Protein AF-A0A379TV33-F1 (afdb_monomer)

Radius of gyration: 14.7 Å; Cα contacts (8 Å, |Δi|>4): 149; chains: 1; bounding box: 36×24×40 Å

Nearest PDB structures (foldseek):
  2pkw-assembly1_A  TM=9.749E-01  e=1.224E-17  Salmonella enterica subsp. enterica serovar Typhimurium str. LT2
  2oyr-assembly1_A  TM=9.971E-01  e=8.264E-17  Shigella flexneri 2a
  2pgx-assembly1_A  TM=9.815E-01  e=1.227E-16  Escherichia coli O157:H7
  2r6z-assembly1_A  TM=7.383E-01  e=6.553E-06  Neisseria gonorrhoeae
  2r6z-assembly1_B  TM=7.308E-01  e=1.760E-05  Neisseria gonorrhoeae

InterPro domains:
  IPR007536 Ribosomal RNA small subunit methyltransferase J [PF04445] (2-98)
  IPR007536 Ribosomal RNA small subunit methyltransferase J [PTHR36112] (1-99)
  IPR029063 S-adenosyl-L-methionine-dependent methyltransferase superfamily [G3DSA:3.40.50.150] (1-101)
  IPR029063 S-adenosyl-L-methionine-dependent methyltransferase superfamily [SSF53335] (2-98)

Foldseek 3Di:
DDPDDLLPCLLVDPPQAQEAEAEFAADDDDDPDDDDPVVVVVCVPPPGDPCQLSNPVSRQARHQFKYKYKAFPPDAPRVNDDDPDWADDVGIIIGMDGHHHD

Sequence (102 aa):
MIHASSLTALTDIIPRPQVVYLDPMFPHRQKSALVKKEMRVFQSLVGPDLDADGLLEPARQLATKRVVVKRPDYAPPLADVATPNAIVTKGHRFDIYPGTPE

Organism: Salmonella diarizonae (NCBI:txid59204)

Mean predicted aligned error: 5.25 Å

Structure (mmCIF, N/CA/C/O backbone):
data_AF-A0A379TV33-F1
#
_entry.id   AF-A0A379TV33-F1
#
loop_
_atom_site.group_PDB
_atom_site.id
_atom_site.type_symbol
_atom_site.label_atom_id
_atom_site.label_alt_id
_atom_site.label_comp_id
_atom_site.label_asym_id
_atom_site.label_entity_id
_atom_site.label_seq_id
_atom_site.pdbx_PDB_ins_code
_atom_site.Cartn_x
_atom_site.Cartn_y
_atom_site.Cartn_z
_atom_site.occupancy
_atom_site.B_iso_or_equiv
_atom_site.auth_seq_id
_atom_site.auth_comp_id
_atom_site.auth_asym_id
_atom_site.auth_atom_id
_atom_site.pdbx_PDB_model_num
ATOM 1 N N . MET A 1 1 ? -11.184 3.788 -16.021 1.00 74.06 1 MET A N 1
ATOM 2 C CA . MET A 1 1 ? -11.392 2.804 -14.938 1.00 74.06 1 MET A CA 1
ATOM 3 C C . MET A 1 1 ? -11.242 1.426 -15.554 1.00 74.06 1 MET A C 1
ATOM 5 O O . MET A 1 1 ? -11.856 1.200 -16.589 1.00 74.06 1 MET A O 1
ATOM 9 N N . ILE A 1 2 ? -10.395 0.568 -14.986 1.00 88.94 2 ILE A N 1
ATOM 10 C CA . ILE A 1 2 ? -10.169 -0.808 -15.454 1.00 88.94 2 ILE A CA 1
ATOM 11 C C . ILE A 1 2 ? -10.764 -1.731 -14.390 1.00 88.94 2 ILE A C 1
ATOM 13 O O . ILE A 1 2 ? -10.424 -1.589 -13.219 1.00 88.94 2 ILE A O 1
ATOM 17 N N . HIS A 1 3 ? -11.682 -2.619 -14.776 1.00 92.00 3 HIS A N 1
ATOM 18 C CA . HIS A 1 3 ? -12.284 -3.590 -13.862 1.00 92.00 3 HIS A CA 1
ATOM 19 C C . HIS A 1 3 ? -11.532 -4.918 -13.973 1.00 92.00 3 HIS A C 1
ATOM 21 O O . HIS A 1 3 ? -11.786 -5.708 -14.879 1.00 92.00 3 HIS A O 1
ATOM 27 N N . ALA A 1 4 ? -10.568 -5.117 -13.079 1.00 91.56 4 ALA A N 1
ATOM 28 C CA . ALA A 1 4 ? -9.752 -6.320 -12.986 1.00 91.56 4 ALA A CA 1
ATOM 29 C C . ALA A 1 4 ? -9.205 -6.463 -11.558 1.00 91.56 4 ALA A C 1
ATOM 31 O O . ALA A 1 4 ? -9.187 -5.491 -10.800 1.00 91.56 4 ALA A O 1
ATOM 32 N N . SER A 1 5 ? -8.737 -7.660 -11.199 1.00 90.06 5 SER A N 1
ATOM 33 C CA . SER A 1 5 ? -7.988 -7.845 -9.955 1.00 90.06 5 SER A CA 1
ATOM 34 C C . SER A 1 5 ? -6.596 -7.241 -10.095 1.00 90.06 5 SER A C 1
ATOM 36 O O . SER A 1 5 ? -5.854 -7.593 -11.011 1.00 90.06 5 SER A O 1
ATOM 38 N N . SER A 1 6 ? -6.212 -6.373 -9.161 1.00 89.38 6 SER A N 1
ATOM 39 C CA . SER A 1 6 ? -4.860 -5.812 -9.125 1.00 89.38 6 SER A CA 1
ATOM 40 C C . SER A 1 6 ? -3.792 -6.888 -8.907 1.00 89.38 6 SER A C 1
ATOM 42 O O . SER A 1 6 ? -2.681 -6.740 -9.398 1.00 89.38 6 SER A O 1
ATOM 44 N N . LEU A 1 7 ? -4.113 -8.001 -8.240 1.00 87.50 7 LEU A N 1
ATOM 45 C CA . LEU A 1 7 ? -3.143 -9.079 -8.013 1.00 87.50 7 LEU A CA 1
ATOM 46 C C . LEU A 1 7 ? -2.668 -9.741 -9.311 1.00 87.50 7 LEU A C 1
ATOM 48 O O . LEU A 1 7 ? -1.535 -10.203 -9.372 1.00 87.50 7 LEU A O 1
ATOM 52 N N . THR A 1 8 ? -3.517 -9.783 -10.340 1.00 87.81 8 THR A N 1
ATOM 53 C CA . THR A 1 8 ? -3.199 -10.449 -11.611 1.00 87.81 8 THR A CA 1
ATOM 54 C C . THR A 1 8 ? -2.990 -9.476 -12.761 1.00 87.81 8 THR A C 1
ATOM 56 O O . THR A 1 8 ? -2.194 -9.757 -13.643 1.00 87.81 8 THR A O 1
ATOM 59 N N . ALA A 1 9 ? -3.674 -8.331 -12.763 1.00 89.69 9 ALA A N 1
ATOM 60 C CA . ALA A 1 9 ? -3.653 -7.407 -13.894 1.00 89.69 9 ALA A CA 1
ATOM 61 C C . ALA A 1 9 ? -2.566 -6.327 -13.803 1.00 89.69 9 ALA A C 1
ATOM 63 O O . ALA A 1 9 ? -2.304 -5.663 -14.802 1.00 89.69 9 ALA A O 1
ATOM 64 N N . LEU A 1 10 ? -1.940 -6.112 -12.633 1.00 87.31 10 LEU A N 1
ATOM 65 C CA . LEU A 1 10 ? -0.934 -5.051 -12.468 1.00 87.31 10 LEU A CA 1
ATOM 66 C C . LEU A 1 10 ? 0.254 -5.225 -13.422 1.00 87.31 10 LEU A C 1
ATOM 68 O O . LEU A 1 10 ? 0.742 -4.235 -13.956 1.00 87.31 10 LEU A O 1
ATOM 72 N N . THR A 1 11 ? 0.704 -6.455 -13.668 1.00 85.81 11 THR A N 1
ATOM 73 C CA . THR A 1 11 ? 1.857 -6.739 -14.540 1.00 85.81 11 THR A CA 1
ATOM 74 C C . THR A 1 11 ? 1.620 -6.390 -16.005 1.00 85.81 11 THR A C 1
ATOM 76 O O . THR A 1 11 ? 2.576 -6.091 -16.715 1.00 85.81 11 THR A O 1
ATOM 79 N N . ASP A 1 12 ? 0.361 -6.365 -16.443 1.00 89.56 12 ASP A N 1
ATOM 80 C CA . ASP A 1 12 ? -0.005 -6.161 -17.848 1.00 89.56 12 ASP A CA 1
ATOM 81 C C . ASP A 1 12 ? -0.254 -4.681 -18.185 1.00 89.56 12 ASP A C 1
ATOM 83 O O . ASP A 1 12 ? -0.568 -4.329 -19.325 1.00 89.56 12 ASP A O 1
ATOM 87 N N . ILE A 1 13 ? -0.127 -3.783 -17.199 1.00 91.38 13 ILE A N 1
ATOM 88 C CA . ILE A 1 13 ? -0.364 -2.352 -17.395 1.00 91.38 13 ILE A CA 1
ATOM 89 C C . ILE A 1 13 ? 0.794 -1.728 -18.179 1.00 91.38 13 ILE A C 1
ATOM 91 O O . ILE A 1 13 ? 1.904 -1.544 -17.677 1.00 91.38 13 ILE A O 1
ATOM 95 N N . ILE A 1 14 ? 0.485 -1.327 -19.412 1.00 90.50 1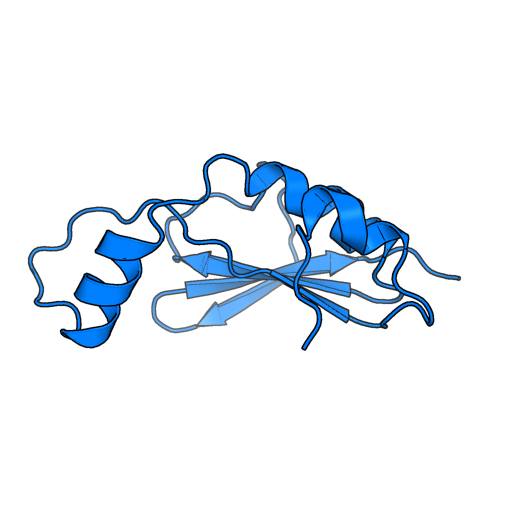4 ILE A N 1
ATOM 96 C CA . ILE A 1 14 ? 1.379 -0.609 -20.321 1.00 90.50 14 ILE A CA 1
ATOM 97 C C . ILE A 1 14 ? 0.663 0.668 -20.804 1.00 90.50 14 ILE A C 1
ATOM 99 O O . ILE A 1 14 ? -0.505 0.596 -21.194 1.00 90.50 14 ILE A O 1
ATOM 103 N N . PRO A 1 15 ? 1.331 1.838 -20.818 1.00 93.19 15 PRO A N 1
ATOM 104 C CA . PRO A 1 15 ? 2.702 2.074 -20.356 1.00 93.19 15 PRO A CA 1
ATOM 105 C C . PRO A 1 15 ? 2.839 1.959 -18.829 1.00 93.19 15 PRO A C 1
ATOM 107 O O . PRO A 1 15 ? 1.891 2.236 -18.091 1.00 93.19 15 PRO A O 1
ATOM 110 N N . ARG A 1 16 ? 4.035 1.575 -18.356 1.00 95.44 16 ARG A N 1
ATOM 111 C CA . ARG A 1 16 ? 4.314 1.443 -16.920 1.00 95.44 16 ARG A CA 1
ATOM 112 C C . ARG A 1 16 ? 4.186 2.811 -16.228 1.00 95.44 16 ARG A C 1
ATOM 114 O O . ARG A 1 16 ? 4.809 3.783 -16.666 1.00 95.44 16 ARG A O 1
ATOM 121 N N . PRO A 1 17 ? 3.397 2.932 -15.148 1.00 96.25 17 PRO A N 1
ATOM 122 C CA . PRO A 1 17 ? 3.244 4.182 -14.424 1.00 96.25 17 PRO A CA 1
ATOM 123 C C . PRO A 1 17 ? 4.482 4.485 -13.576 1.00 96.25 17 PRO A C 1
ATOM 125 O O . PRO A 1 17 ? 5.169 3.599 -13.078 1.00 96.25 17 PRO A O 1
ATOM 128 N N . GLN A 1 18 ? 4.722 5.768 -13.310 1.00 97.25 18 GLN A N 1
ATOM 129 C CA . GLN A 1 18 ? 5.777 6.176 -12.375 1.00 97.25 18 GLN A CA 1
ATOM 130 C C . GLN A 1 18 ? 5.444 5.833 -10.923 1.00 97.25 18 GLN A C 1
ATOM 132 O O . GLN A 1 18 ? 6.344 5.585 -10.116 1.00 97.25 18 GLN A O 1
ATOM 137 N N . VAL A 1 19 ? 4.155 5.846 -10.583 1.00 97.56 19 VAL A N 1
ATOM 138 C CA . VAL A 1 19 ? 3.673 5.667 -9.217 1.00 97.56 19 VAL A CA 1
ATOM 139 C C . VAL A 1 19 ? 2.522 4.676 -9.188 1.00 97.56 19 VAL A C 1
ATOM 141 O O . VAL A 1 19 ? 1.600 4.790 -9.991 1.00 97.56 19 VAL A O 1
ATOM 144 N N . VAL A 1 20 ? 2.552 3.757 -8.223 1.00 97.75 20 VAL A N 1
ATOM 145 C CA . VAL A 1 20 ? 1.407 2.911 -7.857 1.00 97.75 20 VAL A CA 1
ATOM 146 C C . VAL A 1 20 ? 0.951 3.287 -6.448 1.00 97.75 20 VAL A C 1
ATOM 148 O O . VAL A 1 20 ? 1.776 3.439 -5.547 1.00 97.75 20 VAL A O 1
ATOM 151 N N . TYR A 1 21 ? -0.356 3.472 -6.261 1.00 98.06 21 TYR A N 1
ATOM 152 C CA . TYR A 1 21 ? -0.969 3.802 -4.973 1.00 98.06 21 TYR A CA 1
ATOM 153 C C . TYR A 1 21 ? -1.812 2.628 -4.474 1.00 98.06 21 TYR A C 1
ATOM 155 O O . TYR A 1 21 ? -2.655 2.124 -5.215 1.00 98.06 21 TYR A O 1
ATOM 163 N N . LEU A 1 22 ? -1.600 2.222 -3.223 1.00 97.12 22 LEU A N 1
ATOM 164 C CA . LEU A 1 22 ? -2.303 1.124 -2.566 1.00 97.12 22 LEU A CA 1
ATOM 165 C C . LEU A 1 22 ? -2.993 1.633 -1.289 1.00 97.12 22 LEU A C 1
ATOM 167 O O . LEU A 1 22 ? -2.352 2.219 -0.418 1.00 97.12 22 LEU A O 1
ATOM 171 N N . ASP A 1 23 ? -4.293 1.380 -1.162 1.00 94.38 23 ASP A N 1
ATOM 172 C CA . ASP A 1 23 ? -5.096 1.629 0.050 1.00 94.38 23 ASP A CA 1
ATOM 173 C C . ASP A 1 23 ? -6.085 0.465 0.244 1.00 94.38 23 ASP A C 1
ATOM 175 O O . ASP A 1 23 ? -7.295 0.666 0.114 1.00 94.38 23 ASP A O 1
ATOM 179 N N . PRO A 1 24 ? -5.582 -0.772 0.445 1.00 91.69 24 PRO A N 1
ATOM 180 C CA . PRO A 1 24 ? -6.441 -1.922 0.700 1.00 91.69 24 PRO A CA 1
ATOM 181 C C . PRO A 1 24 ? -7.183 -1.750 2.031 1.00 91.69 24 PRO A C 1
ATOM 183 O O . PRO A 1 24 ? -6.685 -1.115 2.970 1.00 91.69 24 PRO A O 1
ATOM 186 N N . MET A 1 25 ? -8.370 -2.337 2.134 1.00 86.81 25 MET A N 1
ATOM 187 C CA . MET A 1 25 ? -9.213 -2.275 3.319 1.00 86.81 25 MET A CA 1
ATOM 188 C C . MET A 1 25 ? -8.573 -3.058 4.472 1.00 86.81 25 MET A C 1
ATOM 190 O O . MET A 1 25 ? -8.743 -4.268 4.616 1.00 86.81 25 MET A O 1
ATOM 194 N N . PHE A 1 26 ? -7.825 -2.354 5.323 1.00 81.62 26 PHE A N 1
ATOM 195 C CA . PHE A 1 26 ? -7.179 -2.954 6.488 1.00 81.62 26 PHE A CA 1
ATOM 196 C C . PHE A 1 26 ? -8.207 -3.309 7.581 1.00 81.62 26 PHE A C 1
ATOM 198 O O . PHE A 1 26 ? -9.087 -2.487 7.867 1.00 81.62 26 PHE A O 1
ATOM 205 N N . PRO A 1 27 ? -8.075 -4.464 8.270 1.00 77.94 27 PRO A N 1
ATOM 206 C CA . PRO A 1 27 ? -8.943 -4.828 9.384 1.00 77.94 27 PRO A CA 1
ATOM 207 C C . PRO A 1 27 ? -9.005 -3.729 10.450 1.00 77.94 27 PRO A C 1
ATOM 209 O O . PRO A 1 27 ? -8.045 -3.445 11.171 1.00 77.94 27 PRO A O 1
ATOM 212 N N . HIS A 1 28 ? -10.161 -3.083 10.561 1.00 69.38 28 HIS A N 1
ATOM 213 C CA . HIS A 1 28 ? -10.347 -2.015 11.529 1.00 69.38 28 HIS A CA 1
ATOM 214 C C . HIS A 1 28 ? -10.477 -2.579 12.946 1.00 69.38 28 HIS A C 1
ATOM 216 O O . HIS A 1 28 ? -11.283 -3.471 13.209 1.00 69.38 28 HIS A O 1
ATOM 222 N N . ARG A 1 29 ? -9.747 -1.994 13.905 1.00 64.94 29 ARG A N 1
ATOM 223 C CA . ARG A 1 29 ? -10.085 -2.170 15.325 1.00 64.94 29 ARG A CA 1
ATOM 224 C C . ARG A 1 29 ? -11.381 -1.426 15.641 1.00 64.94 29 ARG A C 1
ATOM 226 O O . ARG A 1 29 ? -11.566 -0.287 15.211 1.00 64.94 29 ARG A O 1
ATOM 233 N N . GLN A 1 30 ? -12.247 -2.052 16.437 1.00 53.94 30 GLN A N 1
ATOM 234 C CA . GLN A 1 30 ? -13.472 -1.427 16.930 1.00 53.94 30 GLN A CA 1
ATOM 235 C C . GLN A 1 30 ? -13.115 -0.190 17.768 1.00 53.94 30 GLN A C 1
ATOM 237 O O . GLN A 1 30 ? -12.576 -0.303 18.867 1.00 53.94 30 GLN A O 1
ATOM 242 N N . LYS A 1 31 ? -13.399 1.008 17.251 1.00 54.44 31 LYS A N 1
ATOM 243 C CA . LYS A 1 31 ? -13.501 2.221 18.070 1.00 54.44 31 LYS A CA 1
ATOM 244 C C . LYS A 1 31 ? -14.977 2.485 18.348 1.00 54.44 31 LYS A C 1
ATOM 246 O O . LYS A 1 31 ? -15.802 2.349 17.453 1.00 54.44 31 LYS A O 1
ATOM 251 N N . SER A 1 32 ? -15.289 2.900 19.576 1.00 53.25 32 SER A N 1
ATOM 252 C CA . SER A 1 32 ? -16.652 3.223 20.031 1.00 53.25 32 SER A CA 1
ATOM 253 C C . SER A 1 32 ? -17.241 4.491 19.395 1.00 53.25 32 SER A C 1
ATOM 255 O O . SER A 1 32 ? -18.425 4.774 19.561 1.00 53.25 32 SER A O 1
ATOM 257 N N . ALA A 1 33 ? -16.429 5.267 18.671 1.00 57.44 33 ALA A N 1
ATOM 258 C CA . ALA A 1 33 ? -16.872 6.479 18.001 1.00 57.44 33 ALA A CA 1
ATOM 259 C C . ALA A 1 33 ? -17.644 6.147 16.715 1.00 57.44 33 ALA A C 1
ATOM 261 O O . ALA A 1 33 ? -17.197 5.336 15.903 1.00 57.44 33 ALA A O 1
ATOM 262 N N . LEU A 1 34 ? -18.781 6.821 16.515 1.00 54.72 34 LEU A N 1
ATOM 263 C CA . LEU A 1 34 ? -19.599 6.736 15.304 1.00 54.72 34 LEU A CA 1
ATOM 264 C C . LEU A 1 34 ? -18.764 7.109 14.073 1.00 54.72 34 LEU A C 1
ATOM 266 O O . LEU A 1 34 ? -18.567 8.283 13.759 1.00 54.72 34 LEU A O 1
ATOM 270 N N . VAL A 1 35 ? -18.280 6.092 13.361 1.00 67.38 35 VAL A N 1
ATOM 271 C CA . VAL A 1 35 ? -17.756 6.256 12.004 1.00 67.38 35 VAL A CA 1
ATOM 272 C C . VAL A 1 35 ? -18.881 6.836 11.143 1.00 67.38 35 VAL A C 1
ATOM 274 O O . VAL A 1 35 ? -20.052 6.487 11.333 1.00 67.38 35 VAL A O 1
ATOM 277 N N . LYS A 1 36 ? -18.538 7.725 10.205 1.00 77.19 36 LYS A N 1
ATOM 278 C CA . LYS A 1 36 ? -19.494 8.286 9.239 1.00 77.19 36 LYS A CA 1
ATOM 279 C C . LYS A 1 36 ? -20.318 7.156 8.600 1.00 77.19 36 LYS A C 1
ATOM 281 O O . LYS A 1 36 ? -19.771 6.086 8.315 1.00 77.19 36 LYS A O 1
ATOM 286 N N . LYS A 1 37 ? -21.626 7.367 8.413 1.00 76.88 37 LYS A N 1
ATOM 287 C CA . LYS A 1 37 ? -22.568 6.318 7.969 1.00 76.88 37 LYS A CA 1
ATOM 288 C C . LYS A 1 37 ? -22.118 5.663 6.661 1.00 76.88 37 LYS A C 1
ATOM 290 O O . LYS A 1 37 ? -22.226 4.450 6.522 1.00 76.88 37 LYS A O 1
ATOM 295 N N . GLU A 1 38 ? -21.543 6.450 5.760 1.00 81.81 38 GLU A N 1
ATOM 296 C CA . GLU A 1 38 ? -21.053 6.028 4.449 1.00 81.81 38 GLU A CA 1
ATOM 297 C C . GLU A 1 38 ? -19.957 4.959 4.572 1.00 81.81 38 GLU A C 1
ATOM 299 O O . GLU A 1 38 ? -19.998 3.940 3.889 1.00 81.81 38 GLU A O 1
ATOM 304 N N . MET A 1 39 ? -19.022 5.133 5.513 1.00 78.06 39 MET A N 1
ATOM 305 C CA . MET A 1 39 ? -17.928 4.179 5.729 1.00 78.06 39 MET A CA 1
ATOM 306 C C . MET A 1 39 ? -18.420 2.858 6.318 1.00 78.06 39 MET A C 1
ATOM 308 O O . MET A 1 39 ? -17.876 1.810 5.986 1.00 78.06 39 MET A O 1
ATOM 312 N N . ARG A 1 40 ? -19.466 2.889 7.157 1.00 77.50 40 ARG A N 1
ATOM 313 C CA . ARG A 1 40 ? -20.067 1.664 7.707 1.00 77.50 40 ARG A CA 1
ATOM 314 C C . ARG A 1 40 ? -20.700 0.816 6.609 1.00 77.50 40 ARG A C 1
ATOM 316 O O . ARG A 1 40 ? -20.512 -0.395 6.604 1.00 77.50 40 ARG A O 1
ATOM 323 N N . VAL A 1 41 ? -21.422 1.455 5.684 1.00 81.06 41 VAL A N 1
ATOM 324 C CA . VAL A 1 41 ? -22.036 0.767 4.538 1.00 81.06 41 VAL A CA 1
ATOM 325 C C . VAL A 1 41 ? -20.951 0.174 3.640 1.00 81.06 41 VAL A C 1
ATOM 327 O O . VAL A 1 41 ? -21.000 -1.016 3.338 1.00 81.06 41 VAL A O 1
ATOM 330 N N . PHE A 1 42 ? -19.930 0.961 3.290 1.00 80.81 42 PHE A N 1
ATOM 331 C CA . PHE A 1 42 ? -18.838 0.502 2.427 1.00 80.81 42 PHE A CA 1
ATOM 332 C C . PHE A 1 42 ? -18.085 -0.697 3.024 1.00 80.81 42 PHE A C 1
ATOM 334 O O . PHE A 1 42 ? -17.873 -1.700 2.349 1.00 80.81 42 PHE A O 1
ATOM 341 N N . GLN A 1 43 ? -17.767 -0.641 4.319 1.00 78.00 43 GLN A N 1
ATOM 342 C CA . GLN A 1 43 ? -17.103 -1.738 5.029 1.00 78.00 43 GLN A CA 1
ATOM 343 C C . GLN A 1 43 ? -17.958 -3.002 5.098 1.00 78.00 43 GLN A C 1
ATOM 3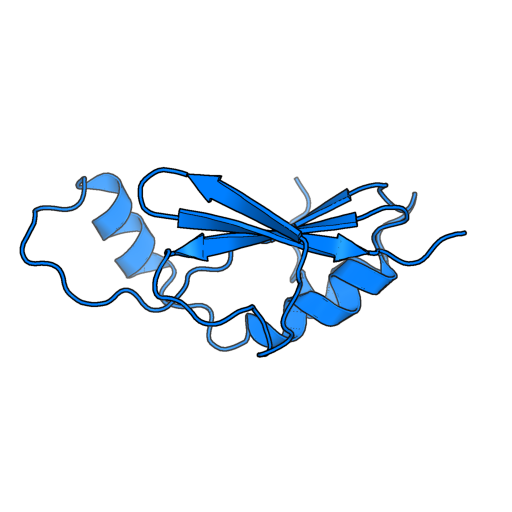45 O O . GLN A 1 43 ? -17.429 -4.095 4.933 1.00 78.00 43 GLN A O 1
ATOM 350 N N . SER A 1 44 ? -19.268 -2.867 5.333 1.00 79.31 44 SER A 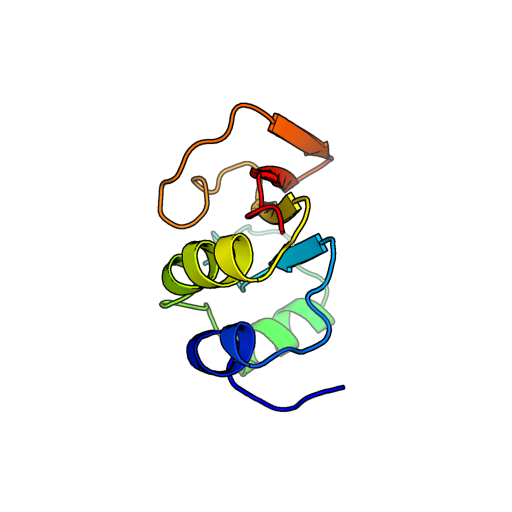N 1
ATOM 351 C CA . SER A 1 44 ? -20.166 -4.028 5.387 1.00 79.31 44 SER A CA 1
ATOM 352 C C . SER A 1 44 ? -20.305 -4.744 4.044 1.00 79.31 44 SER A C 1
ATOM 354 O O . SER A 1 44 ? -20.611 -5.931 4.025 1.00 79.31 44 SER A O 1
ATOM 356 N N . LEU A 1 45 ? -20.083 -4.024 2.940 1.00 83.12 45 LEU A N 1
ATOM 357 C CA . LEU A 1 45 ? -20.199 -4.561 1.591 1.00 83.12 45 LEU A CA 1
ATOM 358 C C . LEU A 1 45 ? -18.889 -5.187 1.096 1.00 83.12 45 LEU A C 1
ATOM 360 O O . LEU A 1 45 ? -18.926 -6.264 0.513 1.00 83.12 45 LEU A O 1
ATOM 364 N N . VAL A 1 46 ? -17.754 -4.510 1.302 1.00 83.12 46 VAL A N 1
ATOM 365 C CA . VAL A 1 46 ? -16.451 -4.929 0.751 1.00 83.12 46 VAL A CA 1
ATOM 366 C C . VAL A 1 46 ? -15.707 -5.879 1.695 1.00 83.12 46 VAL A C 1
ATOM 368 O O . VAL A 1 46 ? -15.087 -6.832 1.240 1.00 83.12 46 VAL A O 1
ATOM 371 N N . GLY A 1 47 ? -15.808 -5.670 3.010 1.00 80.50 47 GLY A N 1
ATOM 372 C CA . GLY A 1 47 ? -15.032 -6.432 3.989 1.00 80.50 47 GLY A CA 1
ATOM 373 C C . GLY A 1 47 ? -13.529 -6.096 3.980 1.00 80.50 47 GLY A C 1
ATOM 374 O O . GLY A 1 47 ? -13.106 -5.167 3.292 1.00 80.50 47 GLY A O 1
ATOM 375 N N . PRO A 1 48 ? -12.725 -6.779 4.816 1.00 82.56 48 PRO A N 1
ATOM 376 C CA . PRO A 1 48 ? -11.274 -6.617 4.838 1.00 82.56 48 PRO A CA 1
ATOM 377 C C . PRO A 1 48 ? -10.598 -7.348 3.669 1.00 82.56 48 PRO A C 1
ATOM 379 O O . PRO A 1 48 ? -10.963 -8.481 3.355 1.00 82.56 48 PRO A O 1
ATOM 382 N N . ASP A 1 49 ? -9.549 -6.745 3.113 1.00 85.56 49 ASP A N 1
ATOM 383 C CA . ASP A 1 49 ? -8.712 -7.370 2.083 1.00 85.56 49 ASP A CA 1
ATOM 384 C C . ASP A 1 49 ? -7.685 -8.300 2.752 1.00 85.56 49 ASP A C 1
ATOM 386 O O . ASP A 1 49 ? -6.637 -7.861 3.233 1.00 85.56 49 ASP A O 1
ATOM 390 N N . LEU A 1 50 ? -8.005 -9.595 2.838 1.00 84.88 50 LEU A N 1
ATOM 391 C CA . LEU A 1 50 ? -7.156 -10.607 3.490 1.00 84.88 50 LEU A CA 1
ATOM 392 C C . LEU A 1 50 ? -5.894 -10.952 2.682 1.00 84.88 50 LEU A C 1
ATOM 394 O O . LEU A 1 50 ? -4.929 -11.469 3.235 1.00 84.88 50 LEU A O 1
ATOM 398 N N . ASP A 1 51 ? -5.908 -10.666 1.385 1.00 87.62 51 ASP A N 1
ATOM 399 C CA . ASP A 1 51 ? -4.835 -10.891 0.414 1.00 87.62 51 ASP A CA 1
ATOM 400 C C . ASP A 1 51 ? -4.059 -9.605 0.077 1.00 87.62 51 ASP A C 1
ATOM 402 O O . ASP A 1 51 ? -3.207 -9.602 -0.814 1.00 87.62 51 ASP A O 1
ATOM 406 N N . ALA A 1 52 ? -4.306 -8.516 0.816 1.00 90.75 52 ALA A N 1
ATOM 407 C CA 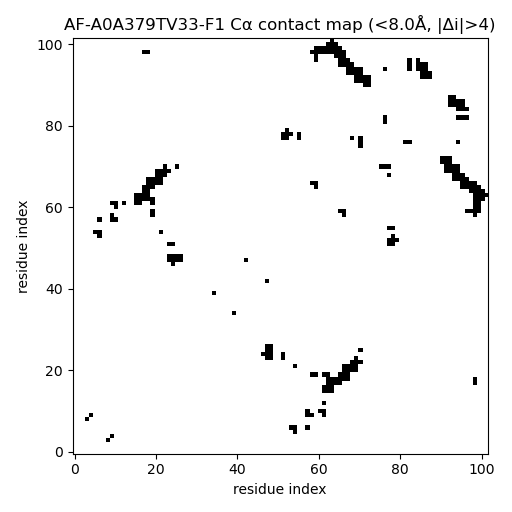. ALA A 1 52 ? -3.690 -7.210 0.597 1.00 90.75 52 ALA A CA 1
ATOM 408 C C . ALA A 1 52 ? -2.156 -7.255 0.558 1.00 90.75 52 ALA A C 1
ATOM 410 O O . ALA A 1 52 ? -1.533 -6.504 -0.195 1.00 90.75 52 ALA A O 1
ATOM 411 N N . ASP A 1 53 ? -1.540 -8.133 1.349 1.00 92.44 53 ASP A N 1
ATOM 412 C CA . ASP A 1 53 ? -0.084 -8.282 1.394 1.00 92.44 53 ASP A CA 1
ATOM 413 C C . ASP A 1 53 ? 0.493 -8.731 0.040 1.00 92.44 53 ASP A C 1
ATOM 415 O O . ASP A 1 53 ? 1.603 -8.343 -0.323 1.00 92.44 53 ASP A O 1
ATOM 419 N N . GLY A 1 54 ? -0.292 -9.442 -0.775 1.00 93.56 54 GLY A N 1
ATOM 420 C CA . GLY A 1 54 ? 0.088 -9.832 -2.132 1.00 93.56 54 GLY A CA 1
ATOM 421 C C . GLY A 1 54 ? 0.204 -8.666 -3.120 1.00 93.56 54 GLY A C 1
ATOM 422 O O . GLY A 1 54 ? 0.735 -8.851 -4.211 1.00 93.56 54 GLY A O 1
ATOM 423 N N . LEU A 1 55 ? -0.258 -7.459 -2.769 1.00 95.38 55 LEU A N 1
ATOM 424 C CA . LEU A 1 55 ? -0.253 -6.301 -3.672 1.00 95.38 55 LEU A CA 1
ATOM 425 C C . LEU A 1 55 ? 1.098 -5.584 -3.745 1.00 95.38 55 LEU A C 1
ATOM 427 O O . LEU A 1 55 ? 1.365 -4.903 -4.736 1.00 95.38 55 LEU A O 1
ATOM 431 N N . LEU A 1 56 ? 1.938 -5.682 -2.709 1.00 96.50 56 LEU A N 1
ATOM 432 C CA . LEU A 1 56 ? 3.143 -4.854 -2.623 1.00 96.50 56 LEU A CA 1
ATOM 433 C C . LEU A 1 56 ? 4.160 -5.202 -3.714 1.00 96.50 56 LEU A C 1
ATOM 435 O O . LEU A 1 56 ? 4.676 -4.311 -4.386 1.00 96.50 56 LEU A O 1
ATOM 439 N N . GLU A 1 57 ? 4.437 -6.489 -3.894 1.00 95.44 57 GLU A N 1
ATOM 440 C CA . GLU A 1 57 ? 5.425 -6.966 -4.860 1.00 95.44 57 GLU A CA 1
ATOM 441 C C . GLU A 1 57 ? 5.065 -6.606 -6.316 1.00 95.44 57 GLU A C 1
ATOM 443 O O . GLU A 1 57 ? 5.851 -5.895 -6.954 1.00 95.44 57 GLU A O 1
ATOM 448 N N . PRO A 1 58 ? 3.876 -6.961 -6.850 1.00 95.81 58 PRO A N 1
ATOM 449 C CA . PRO A 1 58 ? 3.508 -6.586 -8.215 1.00 95.81 58 PRO A CA 1
ATOM 450 C C . PRO A 1 58 ? 3.433 -5.064 -8.401 1.00 95.81 58 PRO A C 1
ATOM 452 O O . PRO A 1 58 ? 3.786 -4.554 -9.464 1.00 95.81 58 PRO A O 1
ATOM 455 N N . ALA A 1 59 ? 3.052 -4.302 -7.369 1.00 96.62 59 ALA A N 1
ATOM 456 C CA . ALA A 1 59 ? 3.062 -2.843 -7.433 1.00 96.62 59 ALA A CA 1
ATOM 457 C C . ALA A 1 59 ? 4.477 -2.264 -7.587 1.00 96.62 59 ALA A C 1
ATOM 459 O O . ALA A 1 59 ? 4.665 -1.307 -8.344 1.00 96.62 59 ALA A O 1
ATOM 460 N N . ARG A 1 60 ? 5.475 -2.826 -6.890 1.00 96.38 60 ARG A N 1
ATOM 461 C CA . ARG A 1 60 ? 6.877 -2.388 -6.993 1.00 96.38 60 ARG A CA 1
ATOM 462 C C . ARG A 1 60 ? 7.468 -2.717 -8.353 1.00 96.38 60 ARG A C 1
ATOM 464 O O . ARG A 1 60 ? 8.166 -1.877 -8.912 1.00 96.38 60 ARG A O 1
ATOM 471 N N . GLN A 1 61 ? 7.131 -3.885 -8.895 1.00 95.56 61 GLN A N 1
ATOM 472 C CA . GLN A 1 61 ? 7.525 -4.275 -10.245 1.00 95.56 61 GLN A CA 1
ATOM 473 C C . GLN A 1 61 ? 6.890 -3.374 -11.306 1.00 95.56 61 GLN A C 1
ATOM 475 O O . GLN A 1 61 ? 7.569 -2.964 -12.244 1.00 95.56 61 GLN A O 1
ATOM 480 N N . LEU A 1 62 ? 5.618 -3.000 -11.150 1.00 96.06 62 LEU A N 1
ATOM 481 C CA . LEU A 1 62 ? 4.942 -2.126 -12.105 1.00 96.06 62 LEU A CA 1
ATOM 482 C C . LEU A 1 62 ? 5.487 -0.687 -12.077 1.00 96.06 62 LEU A C 1
ATOM 484 O O . LEU A 1 62 ? 5.776 -0.124 -13.134 1.00 96.06 62 LEU A O 1
ATOM 488 N N . ALA A 1 63 ? 5.622 -0.088 -10.890 1.00 97.31 63 ALA A N 1
ATOM 489 C CA . ALA A 1 63 ? 5.984 1.320 -10.740 1.00 97.31 63 ALA A CA 1
ATOM 490 C C . ALA A 1 63 ? 7.430 1.604 -11.174 1.00 97.31 63 ALA A C 1
ATOM 492 O O . ALA A 1 63 ? 8.354 0.974 -10.671 1.00 97.31 63 ALA A O 1
ATOM 493 N N . THR A 1 64 ? 7.658 2.626 -12.005 1.00 97.62 64 THR A N 1
ATOM 494 C CA . THR A 1 64 ? 9.024 2.996 -12.430 1.00 97.62 64 THR A CA 1
ATOM 495 C C . THR A 1 64 ? 9.766 3.901 -11.445 1.00 97.62 64 THR A C 1
ATOM 497 O O . THR A 1 64 ? 10.984 4.038 -11.530 1.00 97.62 64 THR A O 1
ATOM 500 N N . LYS A 1 65 ? 9.064 4.528 -10.486 1.00 97.19 65 LYS A N 1
ATO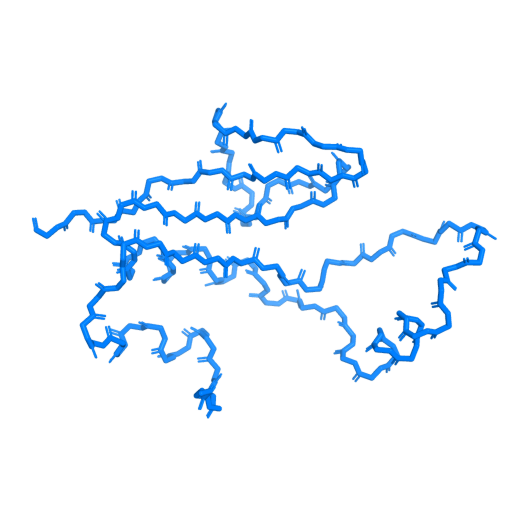M 501 C CA . LYS A 1 65 ? 9.684 5.394 -9.464 1.00 97.19 65 LYS A CA 1
ATOM 502 C C . LYS A 1 65 ? 9.353 4.979 -8.035 1.00 97.19 65 LYS A C 1
ATOM 504 O O . LYS A 1 65 ? 10.269 4.797 -7.237 1.00 97.19 65 LYS A O 1
ATOM 509 N N . ARG A 1 66 ? 8.072 4.892 -7.664 1.00 97.62 66 ARG A N 1
ATOM 510 C CA . ARG A 1 66 ? 7.681 4.631 -6.264 1.00 97.62 66 ARG A CA 1
ATOM 511 C C . ARG A 1 66 ? 6.329 3.944 -6.114 1.00 97.62 66 ARG A C 1
ATOM 513 O O . ARG A 1 66 ? 5.431 4.154 -6.920 1.00 97.62 66 ARG A O 1
ATOM 520 N N . VAL A 1 67 ? 6.164 3.218 -5.018 1.00 98.25 67 VAL A N 1
ATOM 521 C CA . VAL A 1 67 ? 4.871 2.720 -4.539 1.00 98.25 67 VAL A CA 1
ATOM 522 C C . VAL A 1 67 ? 4.522 3.455 -3.256 1.00 98.25 67 VAL A C 1
ATOM 524 O O . VAL A 1 67 ? 5.380 3.643 -2.395 1.00 98.25 67 VAL A O 1
ATOM 527 N N . VAL A 1 68 ? 3.275 3.895 -3.139 1.00 98.44 68 VAL A N 1
ATOM 528 C CA . VAL A 1 68 ? 2.756 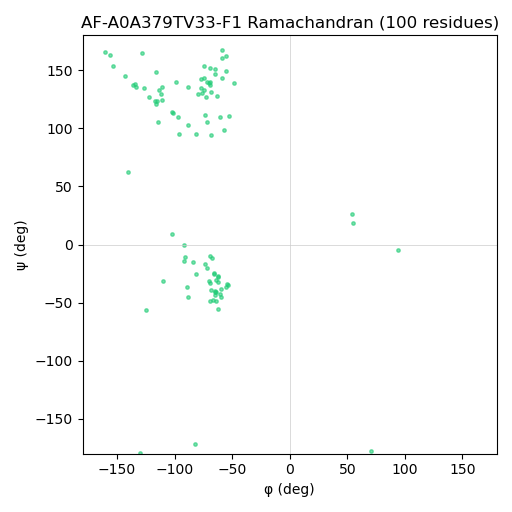4.581 -1.956 1.00 98.44 68 VAL A CA 1
ATOM 529 C C . VAL A 1 68 ? 1.657 3.725 -1.355 1.00 98.44 68 VAL A C 1
ATOM 531 O O . VAL A 1 68 ? 0.679 3.422 -2.033 1.00 98.44 68 VAL A O 1
ATOM 534 N N . VAL A 1 69 ? 1.803 3.359 -0.087 1.00 98.12 69 VAL A N 1
ATOM 535 C CA . VAL A 1 69 ? 0.825 2.545 0.631 1.00 98.12 69 VAL A CA 1
ATOM 536 C C . VAL A 1 69 ? 0.245 3.346 1.781 1.00 98.12 69 VAL A C 1
ATOM 538 O O . VAL A 1 69 ? 0.968 3.770 2.681 1.00 98.12 69 VAL A O 1
ATOM 541 N N . LYS A 1 70 ? -1.069 3.547 1.785 1.00 96.94 70 LYS A N 1
ATOM 542 C CA . LYS A 1 70 ? -1.758 4.165 2.914 1.00 96.94 70 LYS A CA 1
ATOM 543 C C . LYS A 1 70 ? -1.974 3.133 4.018 1.00 96.94 70 LYS A C 1
ATOM 545 O O . LYS A 1 70 ? -2.480 2.041 3.777 1.00 96.94 70 LYS A O 1
ATOM 550 N N . ARG A 1 71 ? -1.594 3.480 5.249 1.00 94.31 71 ARG A N 1
AT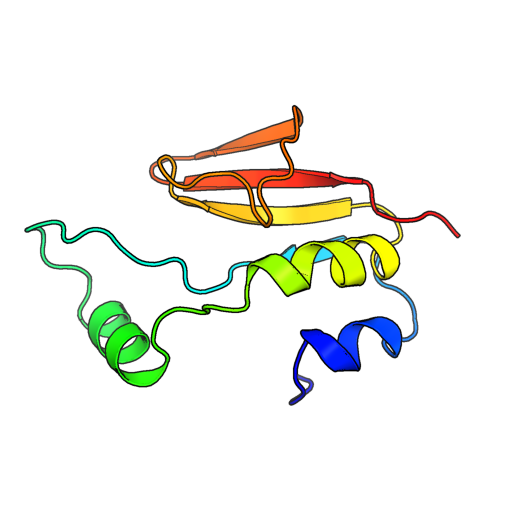OM 551 C CA . ARG A 1 71 ? -1.734 2.615 6.429 1.00 94.31 71 ARG A CA 1
ATOM 552 C C . ARG A 1 71 ? -2.267 3.407 7.622 1.00 94.31 71 ARG A C 1
ATOM 554 O O . ARG A 1 71 ? -1.791 4.514 7.866 1.00 94.31 71 ARG A O 1
ATOM 561 N N . PRO A 1 72 ? -3.215 2.869 8.409 1.00 92.44 72 PRO A N 1
ATOM 562 C CA . PRO A 1 72 ? -3.534 3.424 9.724 1.00 92.44 72 PRO A CA 1
ATOM 563 C C . PRO A 1 72 ? -2.282 3.502 10.609 1.00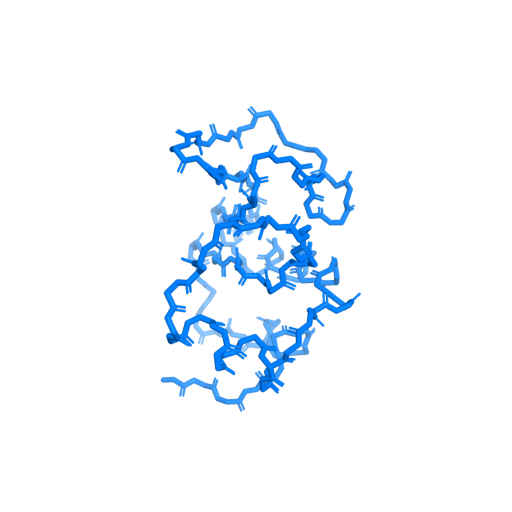 92.44 72 PRO A C 1
ATOM 565 O O . PRO A 1 72 ? -1.423 2.628 10.519 1.00 92.44 72 PRO A O 1
ATOM 568 N N . ASP A 1 73 ? -2.207 4.479 11.518 1.00 88.50 73 ASP A N 1
ATOM 569 C CA . ASP A 1 73 ? -1.000 4.717 12.339 1.00 88.50 73 ASP A CA 1
ATOM 570 C C . ASP A 1 73 ? -0.519 3.475 13.107 1.00 88.50 73 ASP A C 1
ATOM 572 O O . ASP A 1 73 ? 0.677 3.268 13.275 1.00 88.50 73 ASP A O 1
ATOM 576 N N . TYR A 1 74 ? -1.457 2.631 13.543 1.00 87.12 74 TYR A N 1
ATOM 577 C CA . TYR A 1 74 ? -1.195 1.421 14.326 1.00 87.12 74 TYR A CA 1
ATOM 578 C C . TYR A 1 74 ? -0.983 0.158 13.485 1.00 87.12 74 TYR A C 1
ATOM 580 O O . TYR A 1 74 ? -0.652 -0.887 14.043 1.00 87.12 74 TYR A O 1
ATOM 588 N N . ALA A 1 75 ? -1.260 0.202 12.181 1.00 91.81 75 ALA A N 1
ATOM 589 C CA . ALA A 1 75 ? -1.125 -0.972 11.332 1.00 91.81 75 ALA A CA 1
ATOM 590 C C . ALA A 1 75 ? 0.366 -1.247 11.065 1.00 91.81 75 ALA A C 1
ATOM 592 O O . ALA A 1 75 ? 1.122 -0.282 10.872 1.00 91.81 75 ALA A O 1
ATOM 593 N N . PRO A 1 76 ? 0.793 -2.524 10.992 1.00 94.62 76 PRO A N 1
ATOM 594 C CA . PRO A 1 76 ? 2.133 -2.867 10.510 1.00 94.62 76 PRO A CA 1
ATOM 595 C C . PRO A 1 76 ? 2.335 -2.337 9.078 1.00 94.62 76 PRO A C 1
ATOM 597 O O . PRO A 1 76 ? 1.363 -1.899 8.451 1.00 94.62 76 PRO A O 1
ATOM 600 N N . PRO A 1 77 ? 3.555 -2.307 8.535 1.00 96.06 77 PRO A N 1
ATOM 601 C CA . PRO A 1 77 ? 3.740 -2.095 7.100 1.00 96.06 77 PRO A CA 1
ATOM 602 C C . PRO A 1 77 ? 3.018 -3.177 6.271 1.00 96.06 77 PRO A C 1
ATOM 604 O O . PRO A 1 77 ? 2.649 -4.227 6.794 1.00 96.06 77 PRO A O 1
ATOM 607 N N . LEU A 1 78 ? 2.756 -2.906 4.989 1.00 95.75 78 LEU A N 1
ATOM 608 C CA . LEU A 1 78 ? 2.137 -3.893 4.092 1.00 95.75 78 LEU A CA 1
ATOM 609 C C . LEU A 1 78 ? 3.118 -5.040 3.813 1.00 95.75 78 LEU A C 1
ATOM 611 O O . LEU A 1 78 ? 4.302 -4.776 3.597 1.00 95.75 78 LEU A O 1
ATOM 615 N N . ALA A 1 79 ? 2.628 -6.284 3.826 1.00 95.56 79 ALA A N 1
ATOM 616 C CA . ALA A 1 79 ? 3.437 -7.496 3.677 1.00 95.56 79 ALA A CA 1
ATOM 617 C C . ALA A 1 79 ? 4.608 -7.602 4.676 1.00 95.56 79 ALA A C 1
ATOM 619 O O . ALA A 1 79 ? 5.639 -8.194 4.366 1.00 95.56 79 ALA A O 1
ATOM 620 N N . ASP A 1 80 ? 4.484 -6.957 5.842 1.00 96.31 80 ASP A N 1
ATOM 621 C CA . ASP A 1 80 ? 5.538 -6.826 6.857 1.00 96.31 80 ASP A CA 1
ATOM 622 C C . ASP A 1 80 ? 6.867 -6.228 6.336 1.00 96.31 80 ASP A C 1
ATOM 624 O O . ASP A 1 80 ? 7.908 -6.299 6.995 1.00 96.31 80 ASP A O 1
ATOM 628 N N . VAL A 1 81 ? 6.845 -5.556 5.177 1.00 97.25 81 VAL A N 1
ATOM 629 C CA . VAL A 1 81 ? 8.032 -4.934 4.579 1.00 97.25 81 VAL A CA 1
ATOM 630 C C . VAL A 1 81 ? 8.198 -3.518 5.115 1.00 97.25 81 VAL A C 1
ATOM 632 O O . VAL A 1 81 ? 7.522 -2.582 4.681 1.00 97.25 81 VAL A O 1
ATOM 635 N N . ALA A 1 82 ? 9.123 -3.333 6.053 1.00 96.19 82 ALA A N 1
ATOM 636 C CA . ALA A 1 82 ? 9.421 -2.014 6.599 1.00 96.19 82 ALA A CA 1
ATOM 637 C C . ALA A 1 82 ? 10.013 -1.068 5.537 1.00 96.19 82 ALA A C 1
ATOM 639 O O . ALA A 1 82 ? 10.777 -1.476 4.662 1.00 96.19 82 ALA A O 1
ATOM 640 N N . THR A 1 83 ? 9.701 0.223 5.652 1.00 96.19 83 THR A N 1
ATOM 641 C CA . THR A 1 83 ? 10.349 1.287 4.880 1.00 96.19 83 THR A CA 1
ATOM 642 C C . THR A 1 83 ? 10.705 2.453 5.800 1.00 96.19 83 THR A C 1
ATOM 644 O O . THR A 1 83 ? 9.899 2.818 6.657 1.00 96.19 83 THR A O 1
ATOM 647 N N . PRO A 1 84 ? 11.898 3.055 5.653 1.00 94.88 84 PRO A N 1
ATOM 648 C CA . PRO A 1 84 ? 12.263 4.249 6.410 1.00 94.88 84 PRO A CA 1
ATOM 649 C C . PRO A 1 84 ? 11.543 5.508 5.903 1.00 94.88 84 PRO A C 1
ATOM 651 O O . PRO A 1 84 ? 11.511 6.520 6.597 1.00 94.88 84 PRO A O 1
ATOM 654 N N . ASN A 1 85 ? 10.976 5.466 4.693 1.00 97.00 85 ASN A N 1
ATOM 655 C CA . ASN A 1 85 ? 10.326 6.610 4.074 1.00 97.00 85 ASN A CA 1
ATOM 656 C C . ASN A 1 85 ? 8.821 6.538 4.315 1.00 97.00 85 ASN A C 1
ATOM 658 O O . ASN A 1 85 ? 8.136 5.717 3.707 1.00 97.00 85 ASN A O 1
ATOM 662 N N . ALA A 1 86 ? 8.301 7.430 5.155 1.00 97.00 86 ALA A N 1
ATOM 663 C CA . ALA A 1 86 ? 6.868 7.563 5.362 1.00 97.00 86 ALA A CA 1
ATOM 664 C C . ALA A 1 86 ? 6.455 9.025 5.563 1.00 97.00 86 ALA A C 1
ATOM 666 O O . ALA A 1 86 ? 7.177 9.812 6.175 1.00 97.00 86 ALA A O 1
ATOM 667 N N . ILE A 1 87 ? 5.268 9.385 5.070 1.00 97.50 87 ILE A N 1
ATOM 668 C CA . ILE A 1 87 ? 4.624 10.672 5.367 1.00 97.50 87 ILE A CA 1
ATOM 669 C C . ILE A 1 87 ? 3.538 10.420 6.405 1.00 97.50 87 ILE A C 1
ATOM 671 O O . ILE A 1 87 ? 2.550 9.743 6.122 1.00 97.50 87 ILE A O 1
ATOM 675 N N . VAL A 1 88 ? 3.711 10.966 7.607 1.00 96.56 88 VAL A N 1
ATOM 676 C CA . VAL A 1 88 ? 2.746 10.819 8.703 1.00 96.56 88 VAL A CA 1
ATOM 677 C C . VAL A 1 88 ? 1.702 1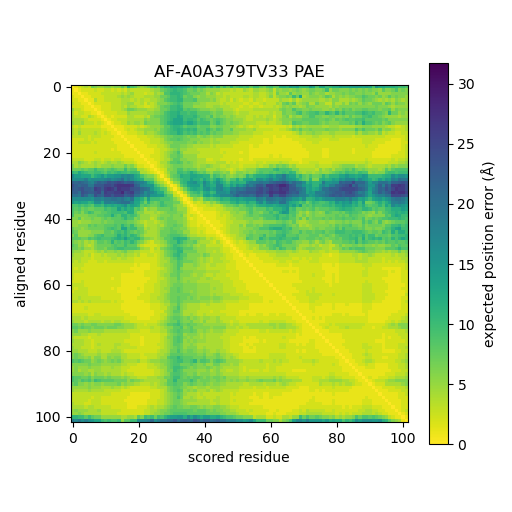1.927 8.635 1.00 96.56 88 VAL A C 1
ATOM 679 O O . VAL A 1 88 ? 2.026 13.098 8.442 1.00 96.56 88 VAL A O 1
ATOM 682 N N . THR A 1 89 ? 0.439 11.562 8.819 1.00 94.62 89 THR A N 1
ATOM 683 C CA . THR A 1 89 ? -0.683 12.497 8.917 1.00 94.62 89 THR A CA 1
ATOM 684 C C . THR A 1 89 ? -1.519 12.178 10.156 1.00 94.62 89 THR A C 1
ATOM 686 O O . THR A 1 89 ? -1.208 11.274 10.929 1.00 94.62 89 THR A O 1
ATOM 689 N N . LYS A 1 90 ? -2.602 12.923 10.392 1.00 92.25 90 LYS A N 1
ATOM 690 C CA . LYS A 1 90 ? -3.486 12.655 11.531 1.00 92.25 90 LYS A CA 1
ATOM 691 C C . LYS A 1 90 ? -4.294 11.370 11.293 1.00 92.25 90 LYS A C 1
ATOM 693 O O . LYS A 1 90 ? -5.274 11.384 10.548 1.00 92.25 90 LYS A O 1
ATOM 698 N N . GLY A 1 91 ? -3.938 10.282 11.977 1.00 86.88 91 GLY A N 1
ATOM 699 C CA . GLY A 1 91 ? -4.701 9.028 11.998 1.00 86.88 91 GLY A CA 1
ATOM 700 C C . GLY A 1 91 ? -4.265 7.979 10.969 1.00 86.88 91 GLY A C 1
ATOM 701 O O . GLY A 1 91 ? -4.821 6.877 10.968 1.00 86.88 91 GLY A O 1
ATOM 702 N N . HIS A 1 92 ? -3.324 8.314 10.087 1.00 93.81 92 HIS A N 1
ATOM 703 C CA . HIS A 1 92 ? -2.721 7.397 9.121 1.00 93.81 92 HIS A CA 1
ATOM 704 C C . HIS A 1 92 ? -1.378 7.937 8.613 1.00 93.81 92 HIS A C 1
ATOM 706 O O . HIS A 1 92 ? -1.080 9.131 8.704 1.00 93.81 92 HIS A O 1
ATOM 712 N N . ARG A 1 93 ? -0.608 7.062 7.974 1.00 96.69 93 ARG A N 1
ATOM 713 C CA . ARG A 1 93 ? 0.638 7.380 7.280 1.00 96.69 93 ARG A CA 1
ATOM 714 C C . ARG A 1 93 ? 0.634 6.831 5.855 1.00 96.69 93 ARG A C 1
ATOM 716 O O . ARG A 1 93 ? -0.178 5.972 5.508 1.00 96.69 93 ARG A O 1
ATOM 723 N N . PHE A 1 94 ? 1.565 7.324 5.052 1.00 98.19 94 PHE A N 1
ATOM 724 C CA . PHE A 1 94 ? 1.859 6.828 3.715 1.00 98.19 94 PHE A CA 1
ATOM 725 C C . PHE A 1 94 ? 3.264 6.243 3.697 1.00 98.19 94 PHE A C 1
ATOM 727 O O . PHE A 1 94 ? 4.231 7.001 3.714 1.00 98.19 94 PHE A O 1
ATOM 734 N N . ASP A 1 95 ? 3.360 4.918 3.666 1.00 98.06 95 ASP A N 1
ATOM 735 C CA . ASP A 1 95 ? 4.615 4.184 3.530 1.00 98.06 95 ASP A CA 1
ATOM 736 C C . ASP A 1 95 ? 5.070 4.268 2.059 1.00 98.06 95 ASP A C 1
ATOM 738 O O . ASP A 1 95 ? 4.276 4.052 1.138 1.00 98.06 95 ASP A O 1
ATOM 742 N N . ILE A 1 96 ? 6.329 4.641 1.817 1.00 98.31 96 ILE A N 1
ATOM 743 C CA . ILE A 1 96 ? 6.875 4.888 0.475 1.00 98.31 96 ILE A CA 1
ATOM 744 C C . ILE A 1 96 ? 7.960 3.860 0.166 1.00 98.31 96 ILE A C 1
ATOM 746 O O . ILE A 1 96 ? 8.970 3.775 0.863 1.00 98.31 96 ILE A O 1
ATOM 750 N N . TYR A 1 97 ? 7.787 3.131 -0.933 1.00 98.06 97 TYR A N 1
ATOM 751 C CA . TYR A 1 97 ? 8.720 2.113 -1.411 1.00 98.06 97 TYR A CA 1
ATOM 752 C C . TYR A 1 97 ? 9.304 2.508 -2.770 1.00 98.06 97 TYR A C 1
ATOM 754 O O . TYR A 1 97 ? 8.613 3.153 -3.566 1.00 98.06 97 TYR A O 1
ATOM 762 N N . PRO A 1 98 ? 10.552 2.119 -3.079 1.00 97.56 98 PRO A N 1
ATOM 763 C CA . PRO A 1 98 ? 11.088 2.266 -4.424 1.00 97.56 98 PRO A CA 1
ATOM 764 C C . PRO A 1 98 ? 10.381 1.304 -5.388 1.00 97.56 98 PRO A C 1
ATOM 766 O O . PRO A 1 98 ? 10.099 0.151 -5.035 1.00 97.56 98 PRO A O 1
ATOM 769 N N . GLY A 1 99 ? 10.103 1.801 -6.594 1.00 95.81 99 GLY A N 1
ATOM 770 C CA . GLY A 1 99 ? 9.701 0.977 -7.733 1.00 95.81 99 GLY A CA 1
ATOM 771 C C . GLY A 1 99 ? 10.907 0.359 -8.450 1.00 95.81 99 GLY A C 1
ATOM 772 O O . GLY A 1 99 ? 12.042 0.487 -7.986 1.00 95.81 99 GLY A O 1
ATOM 773 N N . THR A 1 100 ? 10.659 -0.269 -9.594 1.00 95.44 100 THR A N 1
ATOM 774 C CA . THR A 1 100 ? 11.681 -0.861 -10.465 1.00 95.44 100 THR A CA 1
ATOM 775 C C . THR A 1 100 ? 11.950 0.074 -11.648 1.00 95.44 100 THR A C 1
ATOM 777 O O . THR A 1 100 ? 11.047 0.251 -12.469 1.00 95.44 100 THR A O 1
ATOM 780 N N . PRO A 1 101 ? 13.148 0.677 -11.768 1.00 88.69 101 PRO A N 1
ATOM 781 C CA . PRO A 1 101 ? 13.513 1.504 -12.921 1.00 88.69 101 PRO A CA 1
ATOM 782 C C . PRO A 1 101 ? 13.351 0.766 -14.262 1.00 88.69 101 PRO A C 1
ATOM 784 O O . PRO A 1 101 ? 13.239 -0.462 -14.292 1.00 88.69 101 PRO A O 1
ATOM 787 N N . GLU A 1 102 ? 13.293 1.521 -15.359 1.00 74.81 102 GLU A N 1
ATOM 788 C CA . GLU A 1 102 ? 13.391 0.965 -16.722 1.00 74.81 102 GLU A CA 1
ATOM 789 C C . GLU A 1 102 ? 14.813 0.502 -17.049 1.00 74.81 102 GLU A C 1
ATOM 791 O O . GLU A 1 102 ? 15.772 1.151 -16.564 1.00 74.81 102 GLU A O 1
#

Secondary structure (DSSP, 8-state):
---S-HHHHGGG-SSPPSEEEE---------SS---HHHHHHHHHH---TTGGGGHHHHHHH-SSEEEEEEETTSPPGGG---S-EEEETTEEEEEEE----

pLDDT: mean 88.77, std 10.85, range [53.25, 98.44]

Solvent-accessible surface area (backbone atoms only — not comparable to full-atom values): 6178 Å² total; per-residue (Å²): 139,81,96,70,58,64,82,72,49,42,77,74,52,75,80,64,41,53,63,35,81,44,72,66,46,67,81,77,78,92,64,95,65,86,68,59,68,68,59,55,54,52,45,74,72,70,50,60,50,88,64,48,48,64,45,57,62,52,34,22,62,36,4,42,52,27,23,40,34,54,38,49,68,86,53,74,52,70,64,74,53,81,62,94,44,61,52,80,54,95,74,29,29,34,44,43,43,71,27,38,66,132